Protein AF-A0A9D9SDR6-F1 (afdb_monomer)

Secondary structure (DSSP, 8-state):
--HHHHHHHHHHHHHHHHTHHHHT-SHHHHHHHHHHHHHHHHHHHHHHHH-SS-SS-GGG-HHHHHHTTTHHHHHHHHHHHHHHHHHHHHHTTTTSSHHHIIIIIHHHHHHHHHHHHHHHIIIIIHHHHHHHHHH---------

Sequence (144 aa):
FRPVFILALCVFTIGLLVFRADIFAVAAVKVFESIIFSLAFGMIILEQNNSKRSLFKMSNNRLFTRLGRYTYGLYCLHLLAALIVLTIGSKLGINTHLWQVVIIEMPLMLIVSMVLAFLSYEFYEKRFLKLKDRFSVIVKGSAA

Solvent-accessible surface area (backbone atoms only — not comparable to full-atom values): 8140 Å² total; per-residue (Å²): 122,63,49,66,54,58,56,54,51,51,52,50,49,51,48,52,63,73,44,36,69,73,73,38,64,46,71,81,51,40,70,49,46,64,55,53,51,50,51,52,54,46,52,52,51,51,47,66,72,71,46,91,61,52,79,76,51,66,82,77,39,67,64,59,54,57,53,59,69,35,48,62,35,28,69,73,37,33,66,59,25,40,52,52,46,51,56,52,31,54,76,69,59,50,64,78,47,71,65,39,39,64,68,47,48,49,55,47,24,54,51,47,11,50,52,51,7,50,52,42,37,69,69,46,49,54,53,50,52,61,49,46,64,71,70,51,82,70,79,72,74,84,75,132

Nearest PDB structures (foldseek):
  6vi4-assembly1_B  TM=2.699E-01  e=6.827E+00  Homo sapiens

Mean predicted aligned error: 8.73 Å

Structure (mmCIF, N/CA/C/O backbone):
data_AF-A0A9D9SDR6-F1
#
_entry.id   AF-A0A9D9SDR6-F1
#
loop_
_atom_site.group_PDB
_atom_site.id
_atom_site.type_symbol
_atom_site.label_atom_id
_atom_site.label_alt_id
_atom_site.label_comp_id
_atom_site.label_asym_id
_atom_site.label_entity_id
_atom_site.label_seq_id
_atom_site.pdbx_PDB_ins_code
_atom_site.Cartn_x
_atom_site.Cartn_y
_atom_site.Cartn_z
_atom_site.occupancy
_atom_site.B_iso_or_equiv
_atom_site.auth_seq_id
_atom_site.auth_comp_id
_atom_site.auth_asym_id
_atom_site.auth_atom_id
_atom_site.pdbx_PDB_model_num
ATOM 1 N N . PHE A 1 1 ? -7.872 23.631 7.926 1.00 58.53 1 PHE A N 1
ATOM 2 C CA . PHE A 1 1 ? -7.327 23.300 6.597 1.00 58.53 1 PHE A CA 1
ATOM 3 C C . PHE A 1 1 ? -8.293 23.770 5.527 1.00 58.53 1 PHE A C 1
ATOM 5 O O . PHE A 1 1 ? -9.478 23.474 5.625 1.00 58.53 1 PHE A O 1
ATOM 12 N N . ARG A 1 2 ? -7.827 24.586 4.572 1.00 65.94 2 ARG A N 1
ATOM 13 C CA . ARG A 1 2 ? -8.656 24.988 3.430 1.00 65.94 2 ARG A CA 1
ATOM 14 C C . ARG A 1 2 ? -8.847 23.776 2.504 1.00 65.94 2 ARG A C 1
ATOM 16 O O . ARG A 1 2 ? -7.865 23.084 2.259 1.00 65.94 2 ARG A O 1
ATOM 23 N N . PRO A 1 3 ? -10.048 23.551 1.949 1.00 68.88 3 PRO A N 1
ATOM 24 C CA . PRO A 1 3 ? -10.345 22.414 1.072 1.00 68.88 3 PRO A CA 1
ATOM 25 C C . PRO A 1 3 ? -9.397 22.273 -0.135 1.00 68.88 3 PRO A C 1
ATOM 27 O O . PRO A 1 3 ? -9.118 21.172 -0.581 1.00 68.88 3 PRO A O 1
ATOM 30 N N . VAL A 1 4 ? -8.854 23.380 -0.642 1.00 77.56 4 VAL A N 1
ATOM 31 C CA . VAL A 1 4 ? -7.916 23.398 -1.781 1.00 77.56 4 VAL A CA 1
ATOM 32 C C . VAL A 1 4 ? -6.530 22.841 -1.414 1.00 77.56 4 VAL A C 1
ATOM 34 O O . VAL A 1 4 ? -5.814 22.334 -2.273 1.00 77.56 4 VAL A O 1
ATOM 37 N N . PHE A 1 5 ? -6.156 22.885 -0.132 1.00 82.62 5 PHE A N 1
ATOM 38 C CA . PHE A 1 5 ? -4.835 22.463 0.336 1.00 82.62 5 PHE A CA 1
ATOM 39 C C . PHE A 1 5 ? -4.591 20.963 0.130 1.00 82.62 5 PHE A C 1
ATOM 41 O O . PHE A 1 5 ? -3.497 20.584 -0.276 1.00 82.62 5 PHE A O 1
ATOM 48 N N . ILE A 1 6 ? -5.604 20.113 0.343 1.00 83.94 6 ILE A N 1
ATOM 49 C CA . ILE A 1 6 ? -5.443 18.669 0.124 1.00 83.94 6 ILE A CA 1
ATOM 50 C C . ILE A 1 6 ? -5.207 18.345 -1.352 1.00 83.94 6 ILE A C 1
ATOM 52 O O . ILE A 1 6 ? -4.348 17.527 -1.656 1.00 83.94 6 ILE A O 1
ATOM 56 N N . LEU A 1 7 ? -5.910 19.013 -2.272 1.00 84.12 7 LEU A N 1
ATOM 57 C CA . LEU A 1 7 ? -5.719 18.793 -3.706 1.00 84.12 7 LEU A CA 1
ATOM 58 C C . LEU A 1 7 ? -4.304 19.176 -4.129 1.00 84.12 7 LEU A C 1
ATOM 60 O O . LEU A 1 7 ? -3.644 18.392 -4.802 1.00 84.12 7 LEU A O 1
ATOM 64 N N . ALA A 1 8 ? -3.815 20.332 -3.674 1.00 86.81 8 ALA A N 1
ATOM 65 C CA . ALA A 1 8 ? -2.439 20.748 -3.926 1.00 86.81 8 ALA A CA 1
ATOM 66 C C . ALA A 1 8 ? -1.427 19.724 -3.387 1.00 86.81 8 ALA A C 1
ATOM 68 O O . ALA A 1 8 ? -0.465 19.391 -4.073 1.00 86.81 8 ALA A O 1
ATOM 69 N N . LEU A 1 9 ? -1.670 19.177 -2.193 1.00 88.06 9 LEU A N 1
ATOM 70 C CA . LEU A 1 9 ? -0.785 18.201 -1.561 1.00 88.06 9 LEU A CA 1
ATOM 71 C C . LEU A 1 9 ? -0.817 16.834 -2.268 1.00 88.06 9 LEU A C 1
ATOM 73 O O . LEU A 1 9 ? 0.233 16.224 -2.476 1.00 88.06 9 LEU A O 1
ATOM 77 N N . CYS A 1 10 ? -1.991 16.378 -2.708 1.00 88.00 10 CYS A N 1
ATOM 78 C CA . CYS A 1 10 ? -2.140 15.190 -3.549 1.00 88.00 10 CYS A CA 1
ATOM 79 C C . CYS A 1 10 ? -1.429 15.362 -4.894 1.00 88.00 10 CYS A C 1
ATOM 81 O O . CYS A 1 10 ? -0.663 14.487 -5.281 1.00 88.00 10 CYS A O 1
ATOM 83 N N . VAL A 1 11 ? -1.633 16.492 -5.579 1.00 90.12 11 VAL A N 1
ATOM 84 C CA . VAL A 1 11 ? -0.971 16.797 -6.858 1.00 90.12 11 VAL A CA 1
ATOM 85 C C . VAL A 1 11 ? 0.543 16.862 -6.681 1.00 90.12 11 VAL A C 1
ATOM 87 O O . VAL A 1 11 ? 1.266 16.261 -7.468 1.00 90.12 11 VAL A O 1
ATOM 90 N N . PHE A 1 12 ? 1.027 17.512 -5.622 1.00 90.88 12 PHE A N 1
ATOM 91 C CA . PHE A 1 12 ? 2.448 17.550 -5.286 1.00 90.88 12 PHE A CA 1
ATOM 92 C C . PHE A 1 12 ? 3.019 16.143 -5.067 1.00 90.88 12 PHE A C 1
ATOM 94 O O . PHE A 1 12 ? 4.035 15.789 -5.658 1.00 90.88 12 PHE A O 1
ATOM 101 N N . THR A 1 13 ? 2.332 15.310 -4.282 1.00 89.81 13 THR A N 1
ATOM 102 C CA . THR A 1 13 ? 2.767 13.931 -4.003 1.00 89.81 13 THR A CA 1
ATOM 103 C C . THR A 1 13 ? 2.755 13.063 -5.265 1.00 89.81 13 THR A C 1
ATOM 105 O O . THR A 1 13 ? 3.690 12.301 -5.493 1.00 89.81 13 THR A O 1
ATOM 108 N N . ILE A 1 14 ? 1.735 13.198 -6.120 1.00 90.81 14 ILE A N 1
ATOM 109 C CA . ILE A 1 14 ? 1.663 12.506 -7.417 1.00 90.81 14 ILE A CA 1
ATOM 110 C C . ILE A 1 14 ? 2.792 12.980 -8.339 1.00 90.81 14 ILE A C 1
ATOM 112 O O . ILE A 1 14 ? 3.441 12.153 -8.973 1.00 90.81 14 ILE A O 1
ATOM 116 N N . GLY A 1 15 ? 3.075 14.284 -8.376 1.00 90.25 15 GLY A N 1
ATOM 117 C CA . GLY A 1 15 ? 4.204 14.840 -9.120 1.00 90.25 15 GLY A CA 1
ATOM 118 C C . GLY A 1 15 ? 5.537 14.243 -8.670 1.00 90.25 15 GLY A C 1
ATOM 119 O O . GLY A 1 15 ? 6.305 13.773 -9.506 1.00 90.25 15 GLY A O 1
ATOM 120 N N . LEU A 1 16 ? 5.778 14.163 -7.357 1.00 88.94 16 LEU A N 1
ATOM 121 C CA . LEU A 1 16 ? 6.971 13.509 -6.806 1.00 88.94 16 LEU A CA 1
ATOM 122 C C . LEU A 1 16 ? 7.076 12.029 -7.206 1.00 88.94 16 LEU A C 1
ATOM 124 O O . LEU A 1 16 ? 8.177 11.556 -7.470 1.00 88.94 16 LEU A O 1
ATOM 128 N N . LEU A 1 17 ? 5.955 11.300 -7.265 1.00 89.50 17 LEU A N 1
ATOM 129 C CA . LEU A 1 17 ? 5.934 9.896 -7.696 1.00 89.50 17 LEU A CA 1
ATOM 130 C C . LEU A 1 17 ? 6.264 9.737 -9.185 1.00 89.50 17 LEU A C 1
ATOM 132 O O . LEU A 1 17 ? 7.024 8.840 -9.543 1.00 89.50 17 LEU A O 1
ATOM 136 N N . VAL A 1 18 ? 5.702 10.590 -10.046 1.00 91.88 18 VAL A N 1
ATOM 137 C CA . VAL A 1 18 ? 5.906 10.520 -11.503 1.00 91.88 18 VAL A CA 1
ATOM 138 C C . VAL A 1 18 ? 7.339 10.903 -11.874 1.00 91.88 18 VAL A C 1
ATOM 140 O O . VAL A 1 18 ? 7.992 10.174 -12.612 1.00 91.88 18 VAL A O 1
ATOM 143 N N . PHE A 1 19 ? 7.859 11.993 -11.306 1.00 90.56 19 PHE A N 1
ATOM 144 C CA . PHE A 1 19 ? 9.214 12.490 -11.580 1.00 90.56 19 PHE A CA 1
ATOM 145 C C . PHE A 1 19 ? 10.280 11.887 -10.655 1.00 90.56 19 PHE A C 1
ATOM 147 O O . PHE A 1 19 ? 11.399 12.390 -10.571 1.00 90.56 19 PHE A O 1
ATOM 154 N N . ARG A 1 20 ? 9.957 10.792 -9.956 1.00 86.12 20 ARG A N 1
ATOM 155 C CA . ARG A 1 20 ? 10.860 10.131 -9.005 1.00 86.12 20 ARG A CA 1
ATOM 156 C C . ARG A 1 20 ? 12.208 9.785 -9.640 1.00 86.12 20 ARG A C 1
ATOM 158 O O . ARG A 1 20 ? 13.248 9.992 -9.026 1.00 86.12 20 ARG A O 1
ATOM 165 N N . ALA A 1 21 ? 12.189 9.258 -10.864 1.00 82.81 21 ALA A N 1
ATOM 166 C CA . ALA A 1 21 ? 13.398 8.829 -11.565 1.00 82.81 21 ALA A CA 1
ATOM 167 C C . ALA A 1 21 ? 14.334 10.003 -11.902 1.00 82.81 21 ALA A C 1
ATOM 169 O O . ALA A 1 21 ? 15.546 9.866 -11.752 1.00 82.81 21 ALA A O 1
ATOM 170 N N . ASP A 1 22 ? 13.772 11.152 -12.285 1.00 85.81 22 ASP A N 1
ATOM 171 C CA . ASP A 1 22 ? 14.534 12.346 -12.662 1.00 85.81 22 ASP A CA 1
ATOM 172 C C . ASP A 1 22 ? 15.035 13.121 -11.433 1.00 85.81 22 ASP A C 1
ATOM 174 O O . ASP A 1 22 ? 16.187 13.549 -11.380 1.00 85.81 22 ASP A O 1
ATOM 178 N N . ILE A 1 23 ? 14.190 13.262 -10.404 1.00 80.62 23 ILE A N 1
ATOM 179 C CA . ILE A 1 23 ? 14.502 14.022 -9.181 1.00 80.62 23 ILE A CA 1
ATOM 180 C C . ILE A 1 23 ? 15.548 13.295 -8.324 1.00 80.62 23 ILE A C 1
ATOM 182 O O . ILE A 1 23 ? 16.444 13.925 -7.760 1.00 80.62 23 ILE A O 1
ATOM 186 N N . PHE A 1 24 ? 15.457 11.966 -8.227 1.00 83.38 24 PHE A N 1
ATOM 187 C CA . PHE A 1 24 ? 16.329 11.144 -7.380 1.00 83.38 24 PHE A CA 1
ATOM 188 C C . PHE A 1 24 ? 17.454 10.447 -8.163 1.00 83.38 24 PHE A C 1
ATOM 190 O O . PHE A 1 24 ? 17.993 9.434 -7.710 1.00 83.38 24 PHE A O 1
ATOM 197 N N . ALA A 1 25 ? 17.843 10.998 -9.319 1.00 80.25 25 ALA A N 1
ATOM 198 C CA . ALA A 1 25 ? 18.921 10.460 -10.152 1.00 80.25 25 ALA A CA 1
ATOM 199 C C . ALA A 1 25 ? 20.294 10.477 -9.446 1.00 80.25 25 ALA A C 1
ATOM 201 O O . ALA A 1 25 ? 21.127 9.597 -9.661 1.00 80.25 25 ALA A O 1
ATOM 202 N N . VAL A 1 26 ? 20.529 11.455 -8.563 1.00 85.94 26 VAL A N 1
ATOM 203 C CA . VAL A 1 26 ? 21.784 11.602 -7.811 1.00 85.94 26 VAL A CA 1
ATOM 204 C C . VAL A 1 26 ? 21.721 10.816 -6.497 1.00 85.94 26 VAL A C 1
ATOM 206 O O . VAL A 1 26 ? 20.812 11.012 -5.690 1.00 85.94 26 VAL A O 1
ATOM 209 N N . ALA A 1 27 ? 22.731 9.977 -6.230 1.00 80.44 27 ALA A N 1
ATOM 210 C CA . ALA A 1 27 ? 22.784 9.103 -5.049 1.00 80.44 27 ALA A CA 1
ATOM 211 C C . ALA A 1 27 ? 22.610 9.848 -3.710 1.00 80.44 27 ALA A C 1
ATOM 213 O O . ALA A 1 27 ? 21.925 9.349 -2.820 1.00 80.44 27 ALA A O 1
ATOM 214 N N . ALA A 1 28 ? 23.169 11.057 -3.587 1.00 82.12 28 ALA A N 1
ATOM 215 C CA . ALA A 1 28 ? 23.021 11.891 -2.393 1.00 82.12 28 ALA A CA 1
ATOM 216 C C . ALA A 1 28 ? 21.559 12.295 -2.127 1.00 82.12 28 ALA A C 1
ATOM 218 O O . ALA A 1 28 ? 21.117 12.300 -0.983 1.00 82.12 28 ALA A O 1
ATOM 219 N N . VAL A 1 29 ? 20.789 12.587 -3.181 1.00 82.62 29 VAL A N 1
ATOM 220 C CA . VAL A 1 29 ? 19.375 12.985 -3.077 1.00 82.62 29 VAL A CA 1
ATOM 221 C C . VAL A 1 29 ? 18.484 11.757 -2.866 1.00 82.62 29 VAL A C 1
ATOM 223 O O . VAL A 1 29 ? 17.505 11.820 -2.125 1.00 82.62 29 VAL A O 1
ATOM 226 N N . LYS A 1 30 ? 18.862 10.607 -3.437 1.00 85.31 30 LYS A N 1
ATOM 227 C CA . LYS A 1 30 ? 18.139 9.333 -3.314 1.00 85.31 30 LYS A CA 1
ATOM 228 C C . LYS A 1 30 ? 17.985 8.846 -1.869 1.00 85.31 30 LYS A C 1
ATOM 230 O O . LYS A 1 30 ? 16.970 8.249 -1.537 1.00 85.31 30 LYS A O 1
ATOM 235 N N . VAL A 1 31 ? 18.941 9.127 -0.981 1.00 87.81 31 VAL A N 1
ATOM 236 C CA . VAL A 1 31 ? 18.818 8.772 0.450 1.00 87.81 31 VAL A CA 1
ATOM 237 C C . VAL A 1 31 ? 17.650 9.512 1.116 1.00 87.81 31 VAL A C 1
ATOM 239 O O . VAL A 1 31 ? 16.956 8.948 1.962 1.00 87.81 31 VAL A O 1
ATOM 242 N N . PHE A 1 32 ? 17.388 10.756 0.705 1.00 89.50 32 PHE A N 1
ATOM 243 C CA . PHE A 1 32 ? 16.299 11.573 1.249 1.00 89.50 32 PHE A CA 1
ATOM 244 C C . PHE A 1 32 ? 14.932 11.245 0.652 1.00 89.50 32 PHE A C 1
ATOM 246 O O . PHE A 1 32 ? 13.914 11.682 1.189 1.00 89.50 32 PHE A O 1
ATOM 253 N N . GLU A 1 33 ? 14.891 10.451 -0.415 1.00 88.56 33 GLU A N 1
ATOM 254 C CA . GLU A 1 33 ? 13.668 10.063 -1.110 1.00 88.56 33 GLU A CA 1
ATOM 255 C C . GLU A 1 33 ? 12.602 9.522 -0.147 1.00 88.56 33 GLU A C 1
ATOM 257 O O . GLU A 1 33 ? 11.486 10.044 -0.077 1.00 88.56 33 GLU A O 1
ATOM 262 N N . SER A 1 34 ? 12.965 8.517 0.653 1.00 88.31 34 SER A N 1
ATOM 263 C CA . SER A 1 34 ? 12.048 7.875 1.597 1.00 88.31 34 SER A CA 1
ATOM 264 C C . SER A 1 34 ? 11.512 8.853 2.641 1.00 88.31 34 SER A C 1
ATOM 266 O O . SER A 1 34 ? 10.349 8.753 3.032 1.00 88.31 34 SER A O 1
ATOM 268 N N . ILE A 1 35 ? 12.331 9.813 3.080 1.00 92.44 35 ILE A N 1
ATOM 269 C CA . ILE A 1 35 ? 11.938 10.828 4.066 1.00 92.44 35 ILE A CA 1
ATOM 270 C C . ILE A 1 35 ? 10.927 11.792 3.443 1.00 92.44 35 ILE A C 1
ATOM 272 O O . ILE A 1 35 ? 9.894 12.070 4.053 1.00 92.44 35 ILE A O 1
ATOM 276 N N . ILE A 1 36 ? 11.185 12.254 2.217 1.00 90.69 36 ILE A N 1
ATOM 277 C CA . ILE A 1 36 ? 10.302 13.173 1.489 1.00 90.69 36 ILE A CA 1
ATOM 278 C C . ILE A 1 36 ? 8.936 12.522 1.249 1.00 90.69 36 ILE A C 1
ATOM 280 O O . ILE A 1 36 ? 7.911 13.128 1.566 1.00 90.69 36 ILE A O 1
ATOM 284 N N . PHE A 1 37 ? 8.900 11.274 0.769 1.00 91.06 37 PHE A N 1
ATOM 285 C CA . PHE A 1 37 ? 7.637 10.554 0.591 1.00 91.06 37 PHE A CA 1
ATOM 286 C C . PHE A 1 37 ? 6.927 10.289 1.917 1.00 91.06 37 PHE A C 1
ATOM 288 O O . PHE A 1 37 ? 5.719 10.504 2.005 1.00 91.06 37 PHE A O 1
ATOM 295 N N . SER A 1 38 ? 7.653 9.878 2.959 1.00 92.25 38 SER A N 1
ATOM 296 C CA . SER A 1 38 ? 7.058 9.638 4.281 1.00 92.25 38 SER A CA 1
ATOM 297 C C . SER A 1 38 ? 6.419 10.905 4.848 1.00 92.25 38 SER A C 1
ATOM 299 O O . SER A 1 38 ? 5.314 10.848 5.384 1.00 92.25 38 SER A O 1
ATOM 301 N N . LEU A 1 39 ? 7.070 12.059 4.683 1.00 93.69 39 LEU A N 1
ATOM 302 C CA . LEU A 1 39 ? 6.534 13.349 5.108 1.00 93.69 39 LEU A CA 1
ATOM 303 C C . LEU A 1 39 ? 5.308 13.749 4.275 1.00 93.69 39 LEU A C 1
ATOM 305 O O . LEU A 1 39 ? 4.292 14.153 4.839 1.00 93.69 39 LEU A O 1
ATOM 309 N N . ALA A 1 40 ? 5.370 13.591 2.949 1.00 91.38 40 ALA A N 1
ATOM 310 C CA . ALA A 1 40 ? 4.261 13.898 2.049 1.00 91.38 40 ALA A CA 1
ATOM 311 C C . ALA A 1 40 ? 3.018 13.046 2.365 1.00 91.38 40 ALA A C 1
ATOM 313 O O . ALA A 1 40 ? 1.948 13.593 2.641 1.00 91.38 40 ALA A O 1
ATOM 314 N N . PHE A 1 41 ? 3.162 11.717 2.428 1.00 91.31 41 PHE A N 1
ATOM 315 C CA . PHE A 1 41 ? 2.070 10.816 2.808 1.00 91.31 41 PHE A CA 1
ATOM 316 C C . PHE A 1 41 ? 1.603 11.043 4.249 1.00 91.31 41 PHE A C 1
ATOM 318 O O . PHE A 1 41 ? 0.400 11.031 4.509 1.00 91.31 41 PHE A O 1
ATOM 325 N N . GLY A 1 42 ? 2.521 11.318 5.179 1.00 92.31 42 GLY A N 1
ATOM 326 C CA . GLY A 1 42 ? 2.194 11.668 6.560 1.00 92.31 42 GLY A CA 1
ATOM 327 C C . GLY A 1 42 ? 1.292 12.901 6.648 1.00 92.31 42 GLY A C 1
ATOM 328 O O . GLY A 1 42 ? 0.292 12.879 7.366 1.00 92.31 42 GLY A O 1
ATOM 329 N N . MET A 1 43 ? 1.569 13.947 5.863 1.00 89.19 43 MET A N 1
ATOM 330 C CA . MET A 1 43 ? 0.707 15.130 5.796 1.00 89.19 43 MET A CA 1
ATOM 331 C C . MET A 1 43 ? -0.680 14.826 5.211 1.00 89.19 43 MET A C 1
ATOM 333 O O . MET A 1 43 ? -1.667 15.350 5.730 1.00 89.19 43 MET A O 1
ATOM 337 N N . ILE A 1 44 ? -0.786 13.956 4.194 1.00 89.25 44 ILE A N 1
ATOM 338 C CA . ILE A 1 44 ? -2.090 13.487 3.677 1.00 89.25 44 ILE A CA 1
ATOM 339 C C . ILE A 1 44 ? -2.881 12.806 4.798 1.00 89.25 44 ILE A C 1
ATOM 341 O O . ILE A 1 44 ? -4.049 13.126 5.019 1.00 89.25 44 ILE A O 1
ATOM 345 N N . ILE A 1 45 ? -2.247 11.884 5.528 1.00 88.94 45 ILE A N 1
ATOM 346 C CA . ILE A 1 45 ? -2.895 11.127 6.608 1.00 88.94 45 ILE A CA 1
ATOM 347 C C . ILE A 1 45 ? -3.340 12.066 7.740 1.00 88.94 45 ILE A C 1
ATOM 349 O O . ILE A 1 45 ? -4.466 11.948 8.233 1.00 88.94 45 ILE A O 1
ATOM 353 N N . LEU A 1 46 ? -2.494 13.026 8.131 1.00 88.44 46 LEU A N 1
ATOM 354 C CA . LEU A 1 46 ? -2.817 14.020 9.159 1.00 88.44 46 LEU A CA 1
ATOM 355 C C . LEU A 1 46 ? -4.003 14.903 8.761 1.00 88.44 46 LEU A C 1
ATOM 357 O O . LEU A 1 46 ? -4.864 15.176 9.603 1.00 88.44 46 LEU A O 1
ATOM 361 N N . GLU A 1 47 ? -4.072 15.325 7.497 1.00 86.75 47 GLU A N 1
ATOM 362 C CA . GLU A 1 47 ? -5.219 16.068 6.972 1.00 86.75 47 GLU A CA 1
ATOM 363 C C . GLU A 1 47 ? -6.486 15.208 7.031 1.00 86.75 47 GLU A C 1
ATOM 365 O O . GLU A 1 47 ? -7.486 15.644 7.605 1.00 86.75 47 GLU A O 1
ATOM 370 N N . GLN A 1 48 ? -6.428 13.966 6.540 1.00 86.38 48 GLN A N 1
ATOM 371 C CA . GLN A 1 48 ? -7.588 13.072 6.491 1.00 86.38 48 GLN A CA 1
ATOM 372 C C . GLN A 1 48 ? -8.167 12.756 7.876 1.00 86.38 48 GLN A C 1
ATOM 374 O O . GLN A 1 48 ? -9.387 12.616 8.011 1.00 86.38 48 GLN A O 1
ATOM 379 N N . ASN A 1 49 ? -7.318 12.674 8.905 1.00 85.12 49 ASN A N 1
ATOM 380 C CA . ASN A 1 49 ? -7.750 12.383 10.270 1.00 85.12 49 ASN A CA 1
ATOM 381 C C . ASN A 1 49 ? -8.304 13.629 10.994 1.00 85.12 49 ASN A C 1
ATOM 383 O O . ASN A 1 49 ? -9.381 13.580 11.588 1.00 85.12 49 ASN A O 1
ATOM 387 N N . ASN A 1 50 ? -7.612 14.772 10.909 1.00 82.56 50 ASN A N 1
ATOM 388 C CA . ASN A 1 50 ? -7.939 15.958 11.718 1.00 82.56 50 ASN A CA 1
ATOM 389 C C . ASN A 1 50 ? -8.892 16.954 11.034 1.00 82.56 50 ASN A C 1
ATOM 391 O O . ASN A 1 50 ? -9.508 17.797 11.694 1.00 82.56 50 ASN A O 1
ATOM 395 N N . SER A 1 51 ? -9.034 16.903 9.710 1.00 78.19 51 SER A N 1
ATOM 396 C CA . SER A 1 51 ? -9.826 17.883 8.969 1.00 78.19 51 SER A CA 1
ATOM 397 C C . SER A 1 51 ? -11.327 17.580 9.055 1.00 78.19 51 SER A C 1
ATOM 399 O O . SER A 1 51 ? -11.824 16.542 8.607 1.00 78.19 51 SER A O 1
ATOM 401 N N . LYS A 1 52 ? -12.0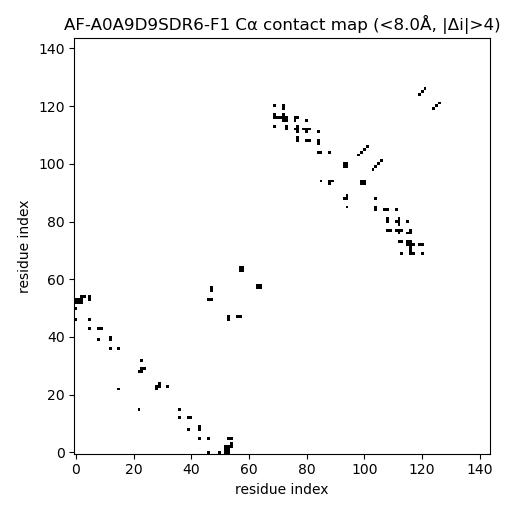97 18.513 9.634 1.00 67.56 52 LYS A N 1
ATOM 402 C CA . LYS A 1 52 ? -13.571 18.431 9.703 1.00 67.56 52 LYS A CA 1
ATOM 403 C C . LYS A 1 52 ? -14.257 18.779 8.371 1.00 67.56 52 LYS A C 1
ATOM 405 O O . LYS A 1 52 ? -15.378 18.336 8.153 1.00 67.56 52 LYS A O 1
ATOM 410 N N . ARG A 1 53 ? -13.595 19.536 7.484 1.00 64.81 53 ARG A N 1
ATOM 411 C CA . ARG A 1 53 ? -14.108 19.974 6.168 1.00 64.81 53 ARG A CA 1
ATOM 412 C C . ARG A 1 53 ? -13.068 19.750 5.059 1.00 64.81 53 ARG A C 1
ATOM 414 O O . ARG A 1 53 ? -12.552 20.707 4.489 1.00 64.81 53 ARG A O 1
ATOM 421 N N . SER A 1 54 ? -12.756 18.487 4.782 1.00 68.25 54 SER A N 1
ATOM 422 C CA . SER A 1 54 ? -11.957 18.101 3.610 1.00 68.25 54 SER A CA 1
ATOM 423 C C . SER A 1 54 ? -12.868 17.912 2.390 1.00 68.25 54 SER A C 1
ATOM 425 O O . SER A 1 54 ? -14.000 17.456 2.555 1.00 68.25 54 SER A O 1
ATOM 427 N N . LEU A 1 55 ? -12.403 18.258 1.181 1.00 64.50 55 LEU A N 1
ATOM 428 C CA . LEU A 1 55 ? -13.165 18.020 -0.063 1.00 64.50 55 LEU A CA 1
ATOM 429 C C . LEU A 1 55 ? -13.360 16.532 -0.329 1.00 64.50 55 LEU A C 1
ATOM 431 O O . LEU A 1 55 ? -14.412 16.111 -0.801 1.00 64.50 55 LEU A O 1
ATOM 435 N N . PHE A 1 56 ? -12.334 15.745 -0.018 1.00 69.75 56 PHE A N 1
ATOM 436 C CA . PHE A 1 56 ? -12.324 14.310 -0.217 1.00 69.75 56 PHE A CA 1
ATOM 437 C C . PHE A 1 56 ? -12.031 13.656 1.125 1.00 69.75 56 PHE A C 1
ATOM 439 O O . PHE A 1 56 ? -10.885 13.601 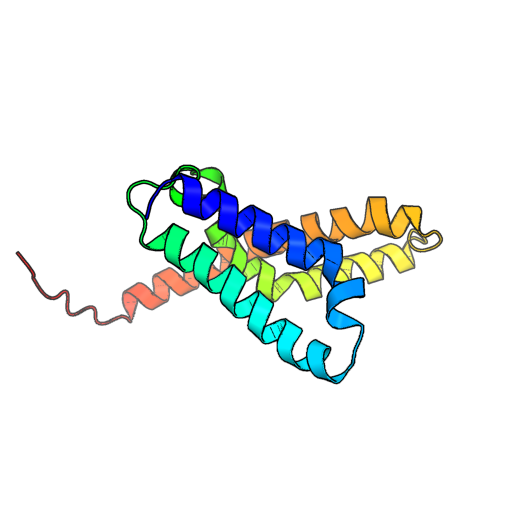1.561 1.00 69.75 56 PHE A O 1
ATOM 446 N N . LYS A 1 57 ? -13.084 13.218 1.821 1.00 77.94 57 LYS A N 1
ATOM 447 C CA . LYS A 1 57 ? -12.958 12.565 3.125 1.00 77.94 57 LYS A CA 1
ATOM 448 C C . LYS A 1 57 ? -13.225 11.076 2.990 1.00 77.94 57 LYS A C 1
ATOM 450 O O . LYS A 1 57 ? -14.378 10.652 2.897 1.00 77.94 57 LYS A O 1
ATOM 455 N N . MET A 1 58 ? -12.157 10.283 3.050 1.00 77.25 58 MET A N 1
ATOM 456 C CA . MET A 1 58 ? -12.234 8.832 2.864 1.00 77.25 58 MET A CA 1
ATOM 457 C C . MET A 1 58 ? -13.124 8.147 3.913 1.00 77.25 58 MET A C 1
ATOM 459 O O . MET A 1 58 ? -13.818 7.179 3.615 1.00 77.25 58 MET A O 1
ATOM 463 N N . SER A 1 59 ? -13.182 8.710 5.125 1.00 78.06 59 SER A N 1
ATOM 464 C CA . SER A 1 59 ? -14.043 8.236 6.216 1.00 78.06 59 SER A CA 1
ATOM 465 C C . SER A 1 59 ? -15.543 8.278 5.894 1.00 78.06 59 SER A C 1
ATOM 467 O O . SER A 1 59 ? -16.295 7.497 6.472 1.00 78.06 59 SER A O 1
ATOM 469 N N . ASN A 1 60 ? -15.995 9.145 4.979 1.00 81.31 60 ASN A N 1
ATOM 470 C CA . ASN A 1 60 ? -17.414 9.212 4.621 1.00 81.31 60 ASN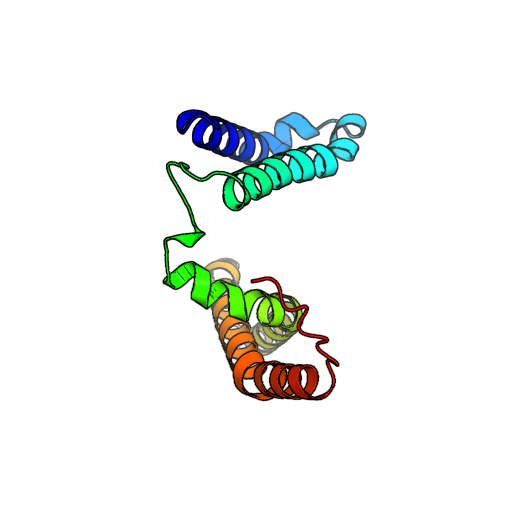 A CA 1
ATOM 471 C C . ASN A 1 60 ? -17.845 8.035 3.724 1.00 81.31 60 ASN A C 1
ATOM 473 O O . ASN A 1 60 ? -19.031 7.716 3.627 1.00 81.31 60 ASN A O 1
ATOM 477 N N . ASN A 1 61 ? -16.891 7.360 3.073 1.00 83.44 61 ASN A N 1
ATOM 478 C CA . ASN A 1 61 ? -17.183 6.226 2.212 1.00 83.44 61 ASN A CA 1
ATOM 479 C C . ASN A 1 61 ? -17.159 4.911 3.005 1.00 83.44 61 ASN A C 1
ATOM 481 O O . ASN A 1 61 ? -16.109 4.344 3.313 1.00 83.44 61 ASN A O 1
ATOM 485 N N . ARG A 1 62 ? -18.360 4.382 3.263 1.00 82.81 62 ARG A N 1
ATOM 486 C CA . ARG A 1 62 ? -18.581 3.137 4.013 1.00 82.81 62 ARG A CA 1
ATOM 487 C C . ARG A 1 62 ? -17.865 1.925 3.411 1.00 82.81 62 ARG A C 1
ATOM 489 O O . ARG A 1 62 ? -17.527 1.012 4.161 1.00 82.81 62 ARG A O 1
ATOM 496 N N . LEU A 1 63 ? -17.641 1.890 2.094 1.00 84.12 63 LEU A N 1
ATOM 497 C CA . LEU A 1 63 ? -16.927 0.789 1.443 1.00 84.12 63 LEU A CA 1
ATOM 498 C C . LEU A 1 63 ? -15.458 0.773 1.870 1.00 84.12 63 LEU A C 1
ATOM 500 O O . LEU A 1 63 ? -14.980 -0.244 2.365 1.00 84.12 63 LEU A O 1
ATOM 504 N N . PHE A 1 64 ? -14.772 1.912 1.761 1.00 82.00 64 PHE A N 1
ATOM 505 C CA . PHE A 1 64 ? -13.369 2.026 2.160 1.00 82.00 64 PHE A CA 1
ATOM 506 C C . PHE A 1 64 ? -13.178 1.809 3.659 1.00 82.00 64 PHE A C 1
ATOM 508 O O . PHE A 1 64 ? -12.239 1.125 4.056 1.00 82.00 64 PHE A O 1
ATOM 515 N N . THR A 1 65 ? -14.105 2.282 4.498 1.00 83.19 65 THR A N 1
ATOM 516 C CA . THR A 1 65 ? -14.074 1.981 5.938 1.00 83.19 65 THR A CA 1
ATOM 517 C C . THR A 1 65 ? -14.217 0.483 6.219 1.00 83.19 65 THR A C 1
ATOM 519 O O . THR A 1 65 ? -13.539 -0.046 7.096 1.00 83.19 65 THR A O 1
ATOM 522 N N . ARG A 1 66 ? -15.074 -0.231 5.476 1.00 84.81 66 ARG A N 1
ATOM 523 C CA . ARG A 1 66 ? -15.227 -1.688 5.624 1.00 84.81 66 ARG A CA 1
ATOM 524 C C . ARG A 1 66 ? -13.991 -2.441 5.144 1.00 84.81 66 ARG A C 1
ATOM 526 O O . ARG A 1 66 ? -13.558 -3.345 5.853 1.00 84.81 66 ARG A O 1
ATOM 533 N N . LEU A 1 67 ? -13.434 -2.058 3.994 1.00 84.25 67 LEU A N 1
ATOM 534 C CA . LEU A 1 67 ? -12.203 -2.635 3.444 1.00 84.25 67 LEU A CA 1
ATOM 535 C C . LEU A 1 67 ? -11.007 -2.411 4.374 1.00 84.25 67 LEU A C 1
ATOM 537 O O . LEU A 1 67 ? -10.195 -3.314 4.553 1.00 84.25 67 LEU A O 1
ATOM 541 N N . GLY A 1 68 ? -10.966 -1.258 5.046 1.00 82.88 68 GLY A N 1
ATOM 542 C CA . GLY A 1 68 ? -9.968 -0.912 6.056 1.00 82.88 68 GLY A CA 1
ATOM 543 C C . GLY A 1 68 ? -9.859 -1.903 7.219 1.00 82.88 68 GLY A C 1
ATOM 544 O O . GLY A 1 68 ? -8.818 -1.955 7.855 1.00 82.88 68 GLY A O 1
ATOM 545 N N . ARG A 1 69 ? -10.887 -2.720 7.490 1.00 84.19 69 ARG A N 1
ATOM 546 C CA . ARG A 1 69 ? -10.818 -3.765 8.530 1.00 84.19 69 ARG A CA 1
ATOM 547 C C . ARG A 1 69 ? -10.000 -4.981 8.105 1.00 84.19 69 ARG A C 1
ATOM 549 O O . ARG A 1 69 ? -9.476 -5.674 8.959 1.00 84.19 69 ARG A O 1
ATOM 556 N N . TYR A 1 70 ? -9.883 -5.232 6.803 1.00 89.31 70 TYR A N 1
ATOM 557 C CA . TYR A 1 70 ? -9.156 -6.385 6.267 1.00 89.31 70 TYR A CA 1
ATOM 558 C C . TYR A 1 70 ? -7.699 -6.058 5.918 1.00 89.31 70 TYR A C 1
ATOM 560 O O . TYR A 1 70 ? -6.944 -6.955 5.553 1.00 89.31 70 TYR A O 1
ATOM 568 N N . THR A 1 71 ? -7.284 -4.789 6.012 1.00 88.62 71 THR A N 1
ATOM 569 C CA . THR A 1 71 ? -5.935 -4.344 5.618 1.00 88.62 71 THR A CA 1
ATOM 570 C C . THR A 1 71 ? -4.839 -4.979 6.464 1.00 88.62 71 THR A C 1
ATOM 572 O O . THR A 1 71 ? -3.771 -5.271 5.935 1.00 88.62 71 THR A O 1
ATOM 575 N N . TYR A 1 72 ? -5.108 -5.253 7.744 1.00 88.06 72 TYR A N 1
ATOM 576 C CA . TYR A 1 72 ? -4.173 -5.965 8.612 1.00 88.06 72 TYR A CA 1
ATOM 577 C C . TYR A 1 72 ? -3.932 -7.399 8.118 1.00 88.06 72 TYR A C 1
ATOM 579 O O . TYR A 1 72 ? -2.792 -7.783 7.860 1.00 88.06 72 TYR A O 1
ATOM 587 N N . GLY A 1 73 ? -5.006 -8.162 7.885 1.00 90.19 73 GLY A N 1
ATOM 588 C CA . GLY A 1 73 ? -4.913 -9.509 7.316 1.00 90.19 73 GLY A CA 1
ATOM 589 C C . GLY A 1 73 ? -4.251 -9.526 5.935 1.00 90.19 73 GLY A C 1
ATOM 590 O O . GLY A 1 73 ? -3.415 -10.388 5.669 1.00 90.19 73 GLY A O 1
ATOM 591 N N . LEU A 1 74 ? -4.561 -8.543 5.081 1.00 91.44 74 LEU A N 1
ATOM 592 C CA . LEU A 1 74 ? -3.911 -8.353 3.779 1.00 91.44 74 LEU A CA 1
ATOM 593 C C . LEU A 1 74 ? -2.400 -8.158 3.942 1.00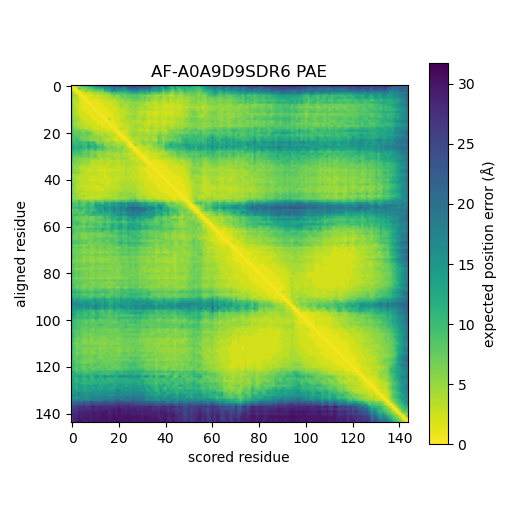 91.44 74 LEU A C 1
ATOM 595 O O . LEU A 1 74 ? -1.621 -8.855 3.298 1.00 91.44 74 LEU A O 1
ATOM 599 N N . TYR A 1 75 ? -1.972 -7.265 4.834 1.00 90.44 75 TYR A N 1
ATOM 600 C CA . TYR A 1 75 ? -0.553 -7.022 5.091 1.00 90.44 75 TYR A CA 1
ATOM 601 C C . TYR A 1 75 ? 0.174 -8.288 5.563 1.00 90.44 75 TYR A C 1
ATOM 603 O O . TYR A 1 75 ? 1.250 -8.591 5.057 1.00 90.44 75 TYR A O 1
ATOM 611 N N . CYS A 1 76 ? -0.420 -9.082 6.453 1.00 91.38 76 CYS A N 1
ATOM 612 C CA . CYS A 1 76 ? 0.221 -10.307 6.934 1.00 91.38 76 CYS A CA 1
ATOM 613 C C . CYS A 1 76 ? 0.247 -11.438 5.891 1.00 91.38 76 CYS A C 1
ATOM 615 O O . CYS A 1 76 ? 1.211 -12.198 5.842 1.00 91.38 76 CYS A O 1
ATOM 617 N N . LEU A 1 77 ? -0.802 -11.575 5.071 1.00 93.88 77 LEU A N 1
ATOM 618 C CA . LEU A 1 77 ? -1.015 -12.769 4.239 1.00 93.88 77 LEU A CA 1
ATOM 619 C C . LEU A 1 77 ? -0.755 -12.566 2.744 1.00 93.88 77 LEU A C 1
ATOM 621 O O . LEU A 1 77 ? -0.698 -13.554 2.013 1.00 93.88 77 LEU A O 1
ATOM 625 N N . HIS A 1 78 ? -0.571 -11.335 2.259 1.00 93.69 78 HIS A N 1
ATOM 626 C CA . HIS A 1 78 ? -0.342 -11.100 0.828 1.00 93.69 78 HIS A CA 1
ATOM 627 C C . HIS A 1 78 ? 0.915 -11.803 0.294 1.00 93.69 78 HIS A C 1
ATOM 629 O O . HIS A 1 78 ? 0.885 -12.294 -0.829 1.00 93.69 78 HIS A O 1
ATOM 635 N N . LEU A 1 79 ? 1.993 -11.916 1.084 1.00 94.50 79 LEU A N 1
ATOM 636 C CA . LEU A 1 79 ? 3.204 -12.629 0.659 1.00 94.50 79 LEU A CA 1
ATOM 637 C C . LEU A 1 79 ? 2.940 -14.132 0.489 1.00 94.50 79 LEU A C 1
ATOM 639 O O . LEU A 1 79 ? 3.386 -14.739 -0.4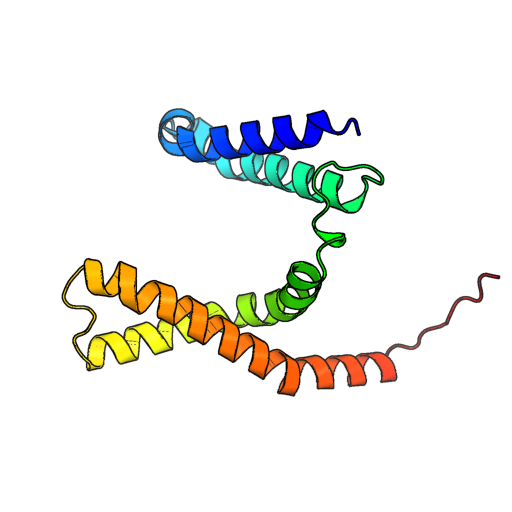83 1.00 94.50 79 LEU A O 1
ATOM 643 N N . LEU A 1 80 ? 2.157 -14.721 1.397 1.00 94.88 80 LEU A N 1
ATOM 644 C CA . LEU A 1 80 ? 1.717 -16.111 1.282 1.00 94.88 80 LEU A CA 1
ATOM 645 C C . LEU A 1 80 ? 0.825 -16.301 0.047 1.00 94.88 80 LEU A C 1
ATOM 647 O O . LEU A 1 80 ? 1.019 -17.248 -0.711 1.00 94.88 80 LEU A O 1
ATOM 651 N N . ALA A 1 81 ? -0.113 -15.380 -0.186 1.00 94.19 81 ALA A N 1
ATOM 652 C CA . ALA A 1 81 ? -0.953 -15.382 -1.380 1.00 94.19 81 ALA A CA 1
ATOM 653 C C . ALA A 1 81 ? -0.118 -15.322 -2.668 1.00 94.19 81 ALA A C 1
ATOM 655 O O . ALA A 1 81 ? -0.364 -16.093 -3.594 1.00 94.19 81 ALA A O 1
ATOM 656 N N . ALA A 1 82 ? 0.894 -14.451 -2.706 1.00 93.50 82 ALA A N 1
ATOM 657 C CA . ALA A 1 82 ? 1.804 -14.321 -3.836 1.00 93.50 82 ALA A CA 1
ATOM 658 C C . ALA A 1 82 ? 2.567 -15.627 -4.098 1.00 93.50 82 ALA A C 1
ATOM 660 O O . ALA A 1 82 ? 2.594 -16.098 -5.232 1.00 93.50 82 ALA A O 1
ATOM 661 N N . LEU A 1 83 ? 3.110 -16.268 -3.056 1.00 94.50 83 LEU A N 1
ATOM 662 C CA . LEU A 1 83 ? 3.800 -17.558 -3.179 1.00 94.50 83 LEU A CA 1
ATOM 663 C C . LEU A 1 83 ? 2.887 -18.662 -3.725 1.00 94.50 83 LEU A C 1
ATOM 665 O O . LEU A 1 83 ? 3.307 -19.428 -4.593 1.00 94.50 83 LEU A O 1
ATOM 669 N N . ILE A 1 84 ? 1.642 -18.734 -3.247 1.00 94.00 84 ILE A N 1
ATOM 670 C CA . ILE A 1 84 ? 0.647 -19.701 -3.731 1.00 94.00 84 ILE A CA 1
ATOM 671 C C . ILE A 1 84 ? 0.387 -19.486 -5.224 1.00 94.00 84 ILE A C 1
ATOM 673 O O . ILE A 1 84 ? 0.481 -20.435 -6.002 1.00 94.00 84 ILE A O 1
ATOM 677 N N . VAL A 1 85 ? 0.104 -18.245 -5.629 1.00 93.38 85 VAL A N 1
ATOM 678 C CA . VAL A 1 85 ? -0.203 -17.914 -7.026 1.00 93.38 85 VAL A CA 1
ATOM 679 C C . VAL A 1 85 ? 0.992 -18.178 -7.937 1.00 93.38 85 VAL A C 1
ATOM 681 O O . VAL A 1 85 ? 0.816 -18.836 -8.956 1.00 93.38 85 VAL A O 1
ATOM 684 N N . LEU A 1 86 ? 2.202 -17.768 -7.549 1.00 91.75 86 LEU A N 1
ATOM 685 C CA . LEU A 1 86 ? 3.421 -18.021 -8.326 1.00 91.75 86 LEU A CA 1
ATOM 686 C C . LEU A 1 86 ? 3.712 -19.520 -8.472 1.00 91.75 86 LEU A C 1
ATOM 688 O O . LEU A 1 86 ? 4.031 -19.993 -9.561 1.00 91.75 86 LEU A O 1
ATOM 692 N N . THR A 1 87 ? 3.574 -20.292 -7.391 1.00 92.12 87 THR A N 1
ATOM 693 C CA . THR A 1 87 ? 3.845 -21.740 -7.416 1.00 92.12 87 THR A CA 1
ATOM 694 C C . THR A 1 87 ? 2.845 -22.473 -8.307 1.00 92.12 87 THR A C 1
ATOM 696 O O . THR A 1 87 ? 3.224 -23.354 -9.080 1.00 92.12 87 THR A O 1
ATOM 699 N N . ILE A 1 88 ? 1.562 -22.114 -8.217 1.00 91.81 88 ILE A N 1
ATOM 700 C CA . ILE A 1 88 ? 0.505 -22.703 -9.044 1.00 91.81 88 ILE A CA 1
ATOM 701 C C . ILE A 1 88 ? 0.660 -22.264 -10.507 1.00 91.81 88 ILE A C 1
ATOM 703 O O . ILE A 1 88 ? 0.598 -23.109 -11.398 1.00 91.81 88 ILE A O 1
ATOM 707 N N . GLY A 1 89 ? 0.922 -20.979 -10.757 1.00 89.75 89 GLY A N 1
ATOM 708 C CA . GLY A 1 89 ? 1.136 -20.425 -12.096 1.00 89.75 89 GLY A CA 1
ATOM 709 C C . GLY A 1 89 ? 2.329 -21.060 -12.811 1.00 89.75 89 GLY A C 1
ATOM 710 O O . GLY A 1 89 ? 2.218 -21.437 -13.978 1.00 89.75 89 GLY A O 1
ATOM 711 N N . SER A 1 90 ? 3.428 -21.291 -12.085 1.00 88.06 90 SER A N 1
ATOM 712 C CA . SER A 1 90 ? 4.600 -22.023 -12.580 1.00 88.06 90 SER A CA 1
ATOM 713 C C . SER A 1 90 ? 4.262 -23.470 -12.959 1.00 88.06 90 SER A C 1
ATOM 715 O O . SER A 1 90 ? 4.580 -23.906 -14.064 1.00 88.06 90 SER A O 1
ATOM 717 N N . LYS A 1 91 ? 3.527 -24.200 -12.106 1.00 90.12 91 LYS A N 1
ATOM 718 C CA . LYS A 1 91 ? 3.100 -25.582 -12.402 1.00 90.12 91 LYS A CA 1
ATOM 719 C C . LYS A 1 91 ? 2.144 -25.689 -13.591 1.00 90.12 91 LYS A C 1
ATOM 721 O O . LYS A 1 91 ? 2.162 -26.699 -14.285 1.00 90.12 91 LYS A O 1
ATOM 726 N N . LEU A 1 92 ? 1.309 -24.676 -13.809 1.00 88.38 92 LEU A N 1
ATOM 727 C CA . LEU A 1 92 ? 0.353 -24.625 -14.917 1.00 88.38 92 LEU A CA 1
ATOM 728 C C . LEU A 1 92 ? 0.957 -24.060 -16.215 1.00 88.38 92 LEU A C 1
ATOM 730 O O . LEU A 1 92 ? 0.269 -24.029 -17.231 1.00 88.38 92 LEU A O 1
ATOM 734 N N . GLY A 1 93 ? 2.212 -23.596 -16.203 1.00 85.94 93 GLY A N 1
ATOM 735 C CA . GLY A 1 93 ? 2.857 -22.985 -17.372 1.00 85.94 93 GLY A CA 1
ATOM 736 C C . GLY A 1 93 ? 2.313 -21.596 -17.746 1.00 85.94 93 GLY A C 1
ATOM 737 O O . GLY A 1 93 ? 2.556 -21.113 -18.851 1.00 85.94 93 GLY A O 1
ATOM 738 N N . ILE A 1 94 ? 1.6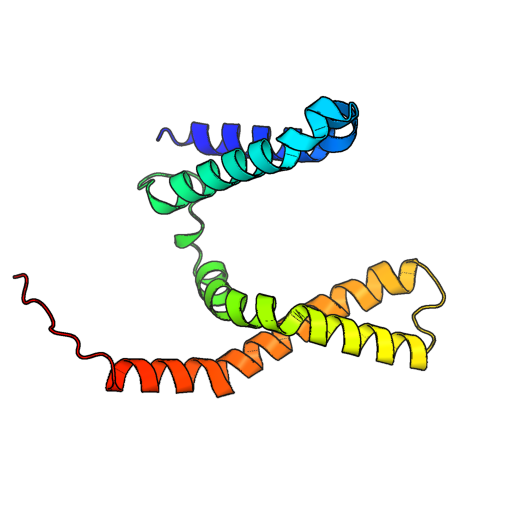01 -20.932 -16.829 1.00 79.31 94 ILE A N 1
ATOM 739 C CA . ILE A 1 94 ? 0.985 -19.602 -17.021 1.00 79.31 94 ILE A CA 1
ATOM 740 C C . ILE A 1 94 ? 2.019 -18.475 -16.797 1.00 79.31 94 ILE A C 1
ATOM 742 O O . ILE A 1 94 ? 1.721 -17.299 -16.935 1.00 79.31 94 ILE A O 1
ATOM 746 N N . ASN A 1 95 ? 3.270 -18.822 -16.497 1.00 77.38 95 ASN A N 1
ATOM 747 C CA . ASN A 1 95 ? 4.366 -17.878 -16.263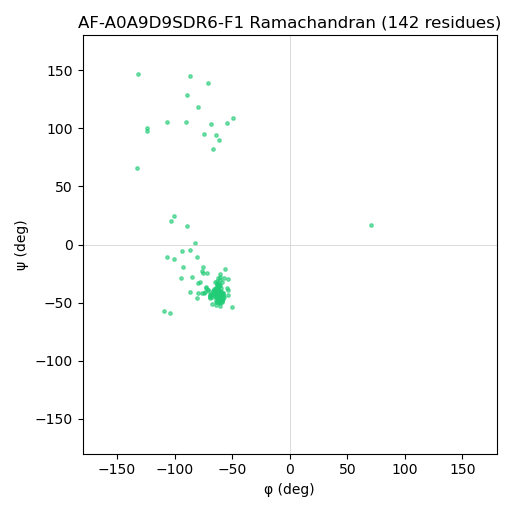 1.00 77.38 95 ASN A CA 1
ATOM 748 C C . ASN A 1 95 ? 5.324 -17.770 -17.470 1.00 77.38 95 ASN A C 1
ATOM 750 O O . ASN A 1 95 ? 6.487 -17.402 -17.327 1.00 77.38 95 ASN A O 1
ATOM 754 N N . THR A 1 96 ? 4.875 -18.162 -18.668 1.00 79.81 96 THR A N 1
ATOM 755 C CA . THR A 1 96 ? 5.748 -18.269 -19.854 1.00 79.81 96 THR A CA 1
ATOM 756 C C . THR A 1 96 ? 5.920 -16.945 -20.585 1.00 79.81 96 THR A C 1
ATOM 758 O O . THR A 1 96 ? 6.958 -16.707 -21.200 1.00 79.81 96 THR A O 1
ATOM 761 N N . HIS A 1 97 ? 4.934 -16.054 -20.492 1.00 88.06 97 HIS A N 1
ATOM 762 C CA . HIS A 1 97 ? 4.988 -14.751 -21.136 1.00 88.06 97 HIS A CA 1
ATOM 763 C C . HIS A 1 97 ? 4.611 -13.620 -20.176 1.00 88.06 97 HIS A C 1
ATOM 765 O O . HIS A 1 97 ? 3.708 -13.752 -19.353 1.00 88.06 97 HIS A O 1
ATOM 771 N N . LEU A 1 98 ? 5.233 -12.450 -20.363 1.00 87.75 98 LEU A N 1
ATOM 772 C CA . LEU A 1 98 ? 5.018 -11.264 -19.523 1.00 87.75 98 LEU A CA 1
ATOM 773 C C . LEU A 1 98 ? 3.542 -10.853 -19.401 1.00 87.75 98 LEU A C 1
ATOM 775 O O . LEU A 1 98 ? 3.102 -10.477 -18.319 1.00 87.75 98 LEU A O 1
ATOM 779 N N . TRP A 1 99 ? 2.758 -10.951 -20.481 1.00 89.31 99 TRP A N 1
ATOM 780 C CA . TRP A 1 99 ? 1.330 -10.606 -20.440 1.00 89.31 99 TRP A CA 1
ATOM 781 C C . TRP A 1 99 ? 0.531 -11.503 -19.489 1.00 89.31 99 TRP A C 1
ATOM 783 O O . TRP A 1 99 ? -0.384 -11.013 -18.836 1.00 89.31 99 TRP A O 1
ATOM 793 N N . GLN A 1 100 ? 0.893 -12.782 -19.350 1.00 89.25 100 GLN A N 1
ATOM 794 C CA . GLN A 1 100 ? 0.222 -13.690 -18.420 1.00 89.25 100 GLN A CA 1
ATOM 795 C C . GLN A 1 100 ? 0.518 -13.282 -16.976 1.00 89.25 100 GLN A C 1
ATOM 797 O O . GLN A 1 100 ? -0.393 -13.176 -16.162 1.00 89.25 100 GLN A O 1
ATOM 802 N N . VAL A 1 101 ? 1.768 -12.937 -16.671 1.00 87.31 101 VAL A N 1
ATOM 803 C CA . VAL A 1 101 ? 2.150 -12.471 -15.331 1.00 87.31 101 VAL A CA 1
ATOM 804 C C . VAL A 1 101 ? 1.426 -11.171 -14.973 1.00 87.31 101 VAL A C 1
ATOM 806 O O . VAL A 1 101 ? 0.836 -11.046 -13.900 1.00 87.31 101 VAL A O 1
ATOM 809 N N . VAL A 1 102 ? 1.416 -10.200 -15.888 1.00 89.25 102 VAL A N 1
ATOM 810 C CA . VAL A 1 102 ? 0.851 -8.868 -15.623 1.00 89.25 102 VAL A CA 1
ATOM 811 C C . VAL A 1 102 ? -0.679 -8.878 -15.593 1.00 89.25 102 VAL A C 1
ATOM 813 O O . VAL A 1 102 ? -1.272 -8.214 -14.747 1.00 89.25 102 VAL A O 1
ATOM 816 N N . ILE A 1 103 ? -1.332 -9.606 -16.502 1.00 91.31 103 ILE A N 1
ATOM 817 C CA . ILE A 1 103 ? -2.793 -9.551 -16.669 1.00 91.31 103 ILE A CA 1
ATOM 818 C C . ILE A 1 103 ? -3.497 -10.648 -15.868 1.00 91.31 103 ILE A C 1
ATOM 820 O O . ILE A 1 103 ? -4.632 -10.452 -15.441 1.00 91.31 103 ILE A O 1
ATOM 824 N N . ILE A 1 104 ? -2.849 -11.792 -15.642 1.00 90.25 104 ILE A N 1
ATOM 825 C CA . ILE A 1 104 ? -3.461 -12.936 -14.957 1.00 90.25 104 ILE A CA 1
ATOM 826 C C . ILE A 1 104 ? -2.929 -13.031 -13.533 1.00 90.25 104 ILE A C 1
ATOM 828 O O . ILE A 1 104 ? -3.708 -12.944 -12.584 1.00 90.25 104 ILE A O 1
ATOM 832 N N . GLU A 1 105 ? -1.614 -13.176 -13.357 1.00 90.50 105 GLU A N 1
ATOM 833 C CA . GLU A 1 105 ? -1.062 -13.471 -12.032 1.00 90.50 105 GLU A CA 1
ATOM 834 C C . GLU A 1 105 ? -1.183 -12.297 -11.065 1.00 90.50 105 GLU A C 1
ATOM 836 O O . GLU A 1 105 ? -1.593 -12.507 -9.928 1.00 90.50 105 GLU A O 1
ATOM 841 N N . MET A 1 106 ? -0.905 -11.064 -11.494 1.00 91.06 106 MET A N 1
ATOM 842 C CA . MET A 1 106 ? -0.996 -9.888 -10.616 1.00 91.06 106 MET A CA 1
ATOM 843 C C . MET A 1 106 ? -2.420 -9.660 -10.068 1.00 91.06 106 MET A C 1
ATOM 845 O O . MET A 1 106 ? -2.572 -9.553 -8.844 1.00 91.06 106 MET A O 1
ATOM 849 N N . PRO A 1 107 ? -3.493 -9.651 -10.890 1.00 93.94 107 PRO A N 1
ATOM 850 C CA . PRO A 1 107 ? -4.856 -9.596 -10.360 1.00 93.94 107 PRO A CA 1
ATOM 851 C C . PRO A 1 107 ? -5.208 -10.813 -9.507 1.00 93.94 107 PRO A C 1
ATOM 853 O O . PRO A 1 107 ? -5.872 -10.665 -8.480 1.00 93.94 107 PRO A O 1
ATOM 856 N N . LEU A 1 108 ? -4.738 -12.007 -9.881 1.00 93.94 108 LEU A N 1
ATOM 857 C CA . LEU A 1 108 ? -4.995 -13.221 -9.115 1.00 93.94 108 LEU A CA 1
ATOM 858 C C . LEU A 1 108 ? -4.340 -13.166 -7.726 1.00 93.94 108 LEU A C 1
ATOM 860 O O . LEU A 1 108 ? -4.992 -13.514 -6.746 1.00 93.94 108 LEU A O 1
ATOM 864 N N . MET A 1 109 ? -3.111 -12.655 -7.601 1.00 94.88 109 MET A N 1
ATOM 865 C CA . MET A 1 109 ? -2.451 -12.411 -6.309 1.00 94.88 109 MET A CA 1
ATOM 866 C C . MET A 1 109 ? -3.264 -11.461 -5.432 1.00 94.88 109 MET A C 1
ATOM 868 O O . MET A 1 109 ? -3.440 -11.711 -4.235 1.00 94.88 109 MET A O 1
ATOM 872 N N . LEU A 1 110 ? -3.800 -10.386 -6.014 1.00 93.94 110 LEU A N 1
ATOM 873 C CA . LEU A 1 110 ? -4.643 -9.443 -5.285 1.00 93.94 110 LEU A CA 1
ATOM 874 C C . LEU A 1 110 ? -5.951 -10.097 -4.812 1.00 93.94 110 LEU A C 1
ATOM 876 O O . LEU A 1 110 ? -6.343 -9.936 -3.658 1.00 93.94 110 LEU A O 1
ATOM 880 N N . ILE A 1 111 ? -6.606 -10.877 -5.672 1.00 94.88 111 ILE A N 1
ATOM 881 C CA . ILE A 1 111 ? -7.845 -11.582 -5.323 1.00 94.88 111 ILE A CA 1
ATOM 882 C C . ILE A 1 111 ? -7.581 -12.614 -4.223 1.00 94.88 111 ILE A C 1
ATOM 884 O O . ILE A 1 111 ? -8.273 -12.614 -3.205 1.00 94.88 111 ILE A O 1
ATOM 888 N N . VAL A 1 112 ? -6.560 -13.459 -4.383 1.00 94.94 112 VAL A N 1
ATOM 889 C CA . VAL A 1 112 ? -6.215 -14.497 -3.401 1.00 94.94 112 VAL A CA 1
ATOM 890 C C . VAL A 1 112 ? -5.819 -13.869 -2.067 1.00 94.94 112 VAL A C 1
ATOM 892 O O . VAL A 1 112 ? -6.283 -14.325 -1.024 1.00 94.94 112 VAL A O 1
ATOM 895 N N . SER A 1 113 ? -5.032 -12.788 -2.070 1.00 95.50 113 SER A N 1
ATOM 896 C CA . SER A 1 113 ? -4.676 -12.081 -0.832 1.00 95.50 113 SER A CA 1
ATOM 897 C C . SER A 1 113 ? -5.899 -11.487 -0.133 1.00 95.50 113 SER A C 1
ATOM 899 O O . SER A 1 113 ? -6.025 -11.629 1.083 1.00 95.50 113 SER A O 1
ATOM 901 N N . MET A 1 114 ? -6.841 -10.897 -0.875 1.00 93.38 114 MET A N 1
ATOM 902 C CA . MET A 1 114 ? -8.080 -10.360 -0.307 1.00 93.38 114 MET A CA 1
ATOM 903 C C . MET A 1 114 ? -8.986 -11.459 0.258 1.00 93.38 114 MET A C 1
ATOM 905 O O . MET A 1 114 ? -9.536 -11.289 1.348 1.00 93.38 114 MET A O 1
ATOM 909 N N . VAL A 1 115 ? -9.093 -12.605 -0.421 1.00 94.25 115 VAL A N 1
A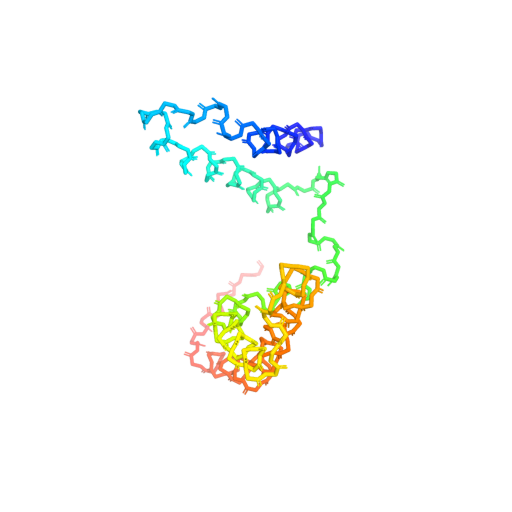TOM 910 C CA . VAL A 1 115 ? -9.840 -13.774 0.072 1.00 94.25 115 VAL A CA 1
ATOM 911 C C . VAL A 1 115 ? -9.209 -14.330 1.349 1.00 94.25 115 VAL A C 1
ATOM 913 O O . VAL A 1 115 ? -9.917 -14.545 2.334 1.00 94.25 115 VAL A O 1
ATOM 916 N N . LEU A 1 116 ? -7.886 -14.517 1.375 1.00 93.69 116 LEU A N 1
ATOM 917 C CA . LEU A 1 116 ? -7.177 -15.005 2.562 1.00 93.69 116 LEU A CA 1
ATOM 918 C C . LEU A 1 116 ? -7.290 -14.030 3.737 1.00 93.69 116 LEU A C 1
ATOM 920 O O . LEU A 1 116 ? -7.524 -14.458 4.866 1.00 93.69 116 LEU A O 1
ATOM 924 N N . ALA A 1 117 ? -7.189 -12.726 3.485 1.00 93.06 117 ALA A N 1
ATOM 925 C CA . ALA A 1 117 ? -7.377 -11.704 4.507 1.00 93.06 117 ALA A CA 1
ATOM 926 C C . ALA A 1 117 ? -8.803 -11.703 5.073 1.00 93.06 117 ALA A C 1
ATOM 928 O O . ALA A 1 117 ? -8.983 -11.624 6.288 1.00 93.06 117 ALA A O 1
ATOM 929 N N . PHE A 1 118 ? -9.815 -11.836 4.211 1.00 92.31 118 PHE A N 1
ATOM 930 C CA . PHE A 1 118 ? -11.211 -11.949 4.632 1.00 92.31 118 PHE A CA 1
ATOM 931 C C . PHE A 1 118 ? -11.440 -13.195 5.496 1.00 92.31 118 PHE A C 1
ATOM 933 O O . PHE A 1 118 ? -12.058 -13.109 6.560 1.00 92.31 118 PHE A O 1
ATOM 940 N N . LEU A 1 119 ? -10.896 -14.339 5.072 1.00 91.88 119 LEU A N 1
ATOM 941 C CA . LEU A 1 119 ? -10.982 -15.593 5.814 1.00 91.88 119 LEU A CA 1
ATOM 942 C C . LEU A 1 119 ? -10.290 -15.471 7.179 1.00 91.88 119 LEU A C 1
ATOM 944 O O . LEU A 1 119 ? -10.871 -15.802 8.211 1.00 91.88 119 LEU A O 1
ATOM 948 N N . SER A 1 120 ? -9.078 -14.920 7.201 1.00 91.88 120 SER A N 1
ATOM 949 C CA . SER A 1 120 ? -8.325 -14.677 8.432 1.00 91.88 120 SER A CA 1
ATOM 950 C C . SER A 1 120 ? -9.086 -13.774 9.403 1.00 91.88 120 SER A C 1
ATOM 952 O O . SER A 1 120 ? -9.141 -14.054 10.603 1.00 91.88 120 SER A O 1
ATOM 954 N N . TYR A 1 121 ? -9.723 -12.722 8.885 1.00 89.81 121 TYR A N 1
ATOM 955 C CA . TYR A 1 121 ? -10.504 -11.796 9.694 1.00 89.81 121 TYR A CA 1
ATOM 956 C C . TYR A 1 121 ? -11.683 -12.488 10.392 1.00 89.81 121 TYR A C 1
ATOM 958 O O . TYR A 1 121 ? -11.863 -12.350 11.605 1.00 89.81 121 TYR A O 1
ATOM 966 N N . GLU A 1 122 ? -12.481 -13.259 9.649 1.00 88.31 122 GLU A N 1
ATOM 967 C CA . GLU A 1 122 ? -13.696 -13.881 10.191 1.00 88.31 122 GLU A CA 1
ATOM 968 C C . GLU A 1 122 ? -13.378 -15.046 11.146 1.00 88.31 122 GLU A C 1
ATOM 970 O O . GLU A 1 122 ? -14.041 -15.194 12.179 1.00 88.31 122 GLU A O 1
ATOM 975 N N . PHE A 1 123 ? -12.343 -15.842 10.850 1.00 87.62 123 PHE A N 1
ATOM 976 C CA . PHE A 1 123 ? -11.992 -17.021 11.648 1.00 87.62 123 PHE A CA 1
ATOM 977 C C . PHE A 1 123 ? -11.080 -16.721 12.841 1.00 87.62 123 PHE A C 1
ATOM 979 O O . PHE A 1 123 ? -11.305 -17.281 13.918 1.00 87.62 123 PHE A O 1
ATOM 986 N N . TYR A 1 124 ? -10.083 -15.847 12.687 1.00 86.12 124 TYR A N 1
ATOM 987 C CA . TYR A 1 124 ? -9.061 -15.606 13.711 1.00 86.12 124 TYR A CA 1
ATOM 988 C C . TYR A 1 124 ? -9.212 -14.232 14.359 1.00 86.12 124 TYR A C 1
ATOM 990 O O . TYR A 1 124 ? -9.408 -14.146 15.573 1.00 86.12 124 TYR A O 1
ATOM 998 N N . GLU A 1 125 ? -9.180 -13.160 13.567 1.00 83.12 125 GLU A N 1
ATOM 999 C CA . GLU A 1 125 ? -9.111 -11.788 14.091 1.00 83.12 125 GLU A CA 1
ATOM 1000 C C . GLU A 1 125 ? -10.338 -11.437 14.941 1.00 83.12 125 GLU A C 1
ATOM 1002 O O . GLU A 1 125 ? -10.215 -10.972 16.075 1.00 83.12 125 GLU A O 1
ATOM 1007 N N . LYS A 1 126 ? -11.538 -11.766 14.453 1.00 83.00 126 LYS A N 1
ATOM 1008 C CA . LYS A 1 126 ? -12.800 -11.538 15.167 1.00 83.00 126 LYS A CA 1
ATOM 1009 C C . LYS A 1 126 ? -12.884 -12.302 16.489 1.00 83.00 126 LYS A C 1
ATOM 1011 O O . LYS A 1 126 ? -13.475 -11.806 17.448 1.00 83.00 126 LYS A O 1
ATOM 1016 N N . ARG A 1 127 ? -12.315 -13.510 16.563 1.00 84.56 127 ARG A N 1
ATOM 1017 C CA . ARG A 1 127 ? -12.281 -14.304 17.803 1.00 84.56 127 ARG A CA 1
ATOM 1018 C C . ARG A 1 127 ? -11.262 -13.741 18.787 1.00 84.56 127 ARG A C 1
ATOM 1020 O O . ARG A 1 127 ? -11.570 -13.636 19.972 1.00 84.56 127 ARG A O 1
ATOM 1027 N N . PHE A 1 128 ? -10.097 -13.336 18.290 1.00 83.12 128 PHE A N 1
ATOM 1028 C CA . PHE A 1 128 ? -9.047 -12.726 19.097 1.00 83.12 128 PHE A CA 1
ATOM 1029 C C . PHE A 1 128 ? -9.488 -11.383 19.695 1.00 83.12 128 PHE A C 1
ATOM 1031 O O . PHE A 1 128 ? -9.317 -11.164 20.891 1.00 83.12 128 PHE A O 1
ATOM 1038 N N . LEU A 1 129 ? -10.155 -10.526 18.913 1.00 79.81 129 LEU A N 1
ATOM 1039 C CA . LEU A 1 129 ? -10.719 -9.257 19.392 1.00 79.81 129 LEU A CA 1
ATOM 1040 C C . LEU A 1 129 ? -11.737 -9.467 20.524 1.00 79.81 129 LEU A C 1
ATOM 1042 O O . LEU A 1 129 ? -11.637 -8.820 21.562 1.00 79.81 129 LEU A O 1
ATOM 1046 N N . LYS A 1 130 ? -12.643 -10.446 20.389 1.00 82.25 130 LYS A N 1
ATOM 1047 C CA . LYS A 1 130 ? -13.584 -10.817 21.467 1.00 82.25 130 LYS A CA 1
ATOM 1048 C C . LYS A 1 130 ? -12.887 -11.327 22.728 1.00 82.25 130 LYS A C 1
ATOM 1050 O O . LYS A 1 130 ? -13.439 -11.240 23.823 1.00 82.25 130 LYS A O 1
ATOM 1055 N N . LEU A 1 131 ? -11.713 -11.934 22.579 1.00 83.25 131 LEU A N 1
ATOM 1056 C CA . LEU A 1 131 ? -10.918 -12.399 23.706 1.00 83.25 131 LEU A CA 1
ATOM 1057 C C . LEU A 1 131 ? -10.225 -11.219 24.399 1.00 83.25 131 LEU A C 1
ATOM 1059 O O . LEU A 1 131 ? -10.266 -11.135 25.623 1.00 83.25 131 LEU A O 1
ATOM 1063 N N . LYS A 1 132 ? -9.685 -10.269 23.624 1.00 77.62 132 LYS A N 1
ATOM 1064 C CA . LYS A 1 132 ? -9.119 -9.018 24.140 1.00 77.62 132 LYS A CA 1
ATOM 1065 C C . LYS A 1 132 ? -10.141 -8.231 24.959 1.00 77.62 132 LYS A C 1
ATOM 1067 O O . LYS A 1 132 ? -9.796 -7.823 26.059 1.00 77.62 132 LYS A O 1
ATOM 1072 N N . ASP A 1 133 ? -11.381 -8.098 24.490 1.00 76.81 133 ASP A N 1
ATOM 1073 C CA . ASP A 1 133 ? -12.437 -7.380 25.227 1.00 76.81 133 ASP A CA 1
ATOM 1074 C C . ASP A 1 133 ? -12.742 -8.002 26.603 1.00 76.81 133 ASP A C 1
ATOM 1076 O O . ASP A 1 133 ? -13.147 -7.300 27.528 1.00 76.81 133 ASP A O 1
ATOM 1080 N N . ARG A 1 134 ? -12.523 -9.315 26.766 1.00 76.75 134 ARG A N 1
ATOM 1081 C CA . ARG A 1 134 ? -12.696 -10.011 28.052 1.00 76.75 134 ARG A CA 1
ATOM 1082 C C . ARG A 1 134 ? -11.549 -9.791 29.032 1.00 76.75 134 ARG A C 1
ATOM 1084 O O . ARG A 1 134 ? -11.788 -9.805 30.233 1.00 76.75 134 ARG A O 1
ATOM 1091 N N . PHE A 1 135 ? -10.326 -9.627 28.534 1.00 78.19 135 PHE A N 1
ATOM 1092 C CA . PHE A 1 135 ? -9.128 -9.458 29.364 1.00 78.19 135 PHE A CA 1
ATOM 1093 C C . PHE A 1 135 ? -8.677 -8.003 29.488 1.00 78.19 135 PHE A C 1
ATOM 1095 O O . PHE A 1 135 ? -7.855 -7.681 30.344 1.00 78.19 135 PHE A O 1
ATOM 1102 N N . SER A 1 136 ? -9.220 -7.099 28.671 1.00 70.38 136 SER A N 1
ATOM 1103 C CA . SER A 1 136 ? -9.084 -5.674 28.907 1.00 70.38 136 SER A CA 1
ATOM 1104 C C . SER A 1 136 ? -9.876 -5.330 30.162 1.00 70.38 136 SER A C 1
ATOM 1106 O O . SER A 1 136 ? -11.104 -5.251 30.129 1.00 70.38 136 SER A O 1
ATOM 1108 N N . VAL A 1 137 ? -9.171 -5.114 31.271 1.00 64.50 137 VAL A N 1
ATOM 1109 C CA . VAL A 1 137 ? -9.712 -4.419 32.440 1.00 64.50 137 VAL A CA 1
ATOM 1110 C C . VAL A 1 137 ? -9.958 -2.980 32.004 1.00 64.50 137 VAL A C 1
ATOM 1112 O O . VAL A 1 137 ? -9.119 -2.097 32.165 1.00 64.50 137 VAL A O 1
ATOM 1115 N N . ILE A 1 138 ? -11.092 -2.745 31.349 1.00 63.41 138 ILE A N 1
ATOM 1116 C CA . ILE A 1 138 ? -11.538 -1.393 31.065 1.00 63.41 138 ILE A CA 1
ATOM 1117 C C . ILE A 1 138 ? -12.045 -0.863 32.403 1.00 63.41 138 ILE A C 1
ATOM 1119 O O . ILE A 1 138 ? -13.205 -1.068 32.762 1.00 63.41 138 ILE A O 1
ATOM 1123 N N . VAL A 1 139 ? -11.186 -0.154 33.140 1.00 58.97 139 VAL A N 1
ATOM 1124 C CA . VAL A 1 139 ? -11.669 0.929 33.998 1.00 58.97 139 VAL A CA 1
ATOM 1125 C C . VAL A 1 139 ? -12.309 1.907 33.024 1.00 58.97 139 VAL A C 1
ATOM 1127 O O . VAL A 1 139 ? -11.635 2.740 32.421 1.00 58.97 139 VAL A O 1
ATOM 1130 N N . LYS A 1 140 ? -13.607 1.729 32.756 1.00 55.22 140 LYS A N 1
ATOM 1131 C CA . LYS A 1 140 ? -14.392 2.741 32.061 1.00 55.22 140 LYS A CA 1
ATOM 1132 C C . LYS A 1 140 ? -14.375 3.929 33.006 1.00 55.22 140 LYS A C 1
ATOM 1134 O O . LYS A 1 140 ? -15.146 3.969 33.958 1.00 55.22 140 LYS A O 1
ATOM 1139 N N . GLY A 1 141 ? -13.434 4.841 32.780 1.00 48.44 141 GLY A N 1
ATOM 1140 C CA . GLY A 1 141 ? -13.481 6.167 33.356 1.00 48.44 141 GLY A CA 1
ATOM 1141 C C . GLY A 1 141 ? -14.827 6.752 32.973 1.00 48.44 141 GLY A C 1
ATOM 1142 O O . GLY A 1 141 ? -15.064 7.072 31.811 1.00 48.44 141 GLY A O 1
ATOM 1143 N N . SER A 1 142 ? -15.723 6.784 33.953 1.00 44.03 142 SER A N 1
ATOM 1144 C CA . SER A 1 142 ? -16.898 7.630 33.965 1.00 44.03 142 SER A CA 1
ATOM 1145 C C . SER A 1 142 ? -16.442 9.044 33.619 1.00 44.03 142 SER A C 1
ATOM 1147 O O . SER A 1 142 ? -15.768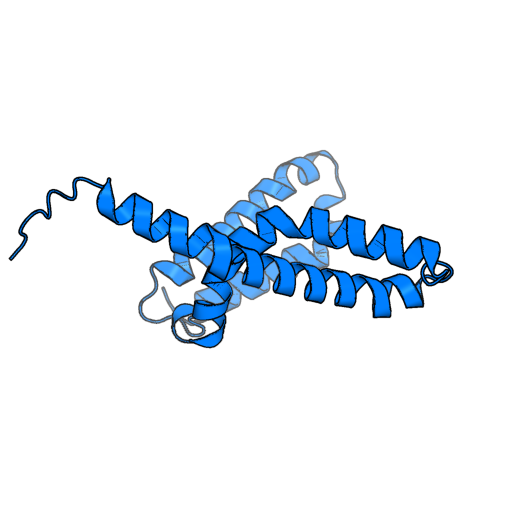 9.684 34.420 1.00 44.03 142 SER A O 1
ATOM 1149 N N . ALA A 1 143 ? -16.777 9.514 32.427 1.00 41.16 143 ALA A N 1
ATOM 1150 C CA . ALA A 1 143 ? -16.780 10.929 32.112 1.00 41.16 143 ALA A CA 1
ATOM 1151 C C . ALA A 1 143 ? -18.188 11.236 31.609 1.00 41.16 143 ALA A C 1
ATOM 1153 O O . ALA A 1 143 ? -18.567 10.837 30.505 1.00 41.16 143 ALA A O 1
ATOM 1154 N N . ALA A 1 144 ? -18.954 11.797 32.543 1.00 36.06 144 ALA A N 1
ATOM 1155 C CA . ALA A 1 144 ? -20.248 12.430 32.352 1.00 36.06 144 ALA A CA 1
ATOM 1156 C C . ALA A 1 144 ? -20.152 13.628 31.396 1.00 36.06 144 ALA A C 1
ATOM 1158 O O . ALA A 1 144 ? -19.037 14.189 31.265 1.00 36.06 144 ALA A O 1
#

pLDDT: mean 84.29, std 10.85, range [36.06, 95.5]

Foldseek 3Di:
DPQVVLVVLVVVLVVCVVCVCVQCVDVVVVVCSVVVNCVSVVVNVVCLVPPPDHPDRQVVDPVSVVLVLLVVQLVVCLVVLLVVLVVVCVVVVLPVDPCSCVVPSVVSSVVSSSVRSVVCCVPPVVVVVVVCVVPPPPPVPDDD

Radius of gyration: 20.97 Å; Cα contacts (8 Å, |Δi|>4): 87; chains: 1; bounding box: 43×51×55 Å